Protein AF-F7YVD0-F1 (afdb_monomer_lite)

pLDDT: mean 82.8, std 12.28, range [40.5, 94.69]

Foldseek 3Di:
DVVLLCVLQVFPDKDFACQDPQGHGEIEGEHQDCPCVVVSVVVSCVVPVDPHHYHYYYPVRVVVVVVCCVPPNDPPD

Secondary structure (DSSP, 8-state):
-HHHHHHHH--SEEEEESS-TT-SSEEEEEES--TTHHHHHHHHHHHH-S---EEEEEHHHHHHHHHHHHHH-----

Organism: NCBI:txid688269

Sequence (77 aa):
MTQYIKRIFNPLEVYFFQDGVFGENIYVIVVEDAKSIGKKVVDFYNLVGDEIPLVILTKEEWENFDKALKQKGEKIL

Radius of gyration: 13.18 Å; chains: 1; bounding box: 35×21×34 Å

Structure (mmCIF, N/CA/C/O backbone):
data_AF-F7YVD0-F1
#
_entry.id   AF-F7YVD0-F1
#
loop_
_atom_site.group_PDB
_atom_site.id
_atom_site.type_symbol
_atom_site.label_atom_id
_atom_site.label_alt_id
_atom_site.label_comp_id
_atom_site.label_asym_id
_atom_site.label_entity_id
_atom_site.label_seq_id
_atom_site.pdbx_PDB_ins_code
_atom_site.Cartn_x
_atom_site.Cartn_y
_atom_site.Cartn_z
_atom_site.occupancy
_atom_site.B_iso_or_equiv
_atom_site.auth_seq_id
_atom_site.auth_comp_id
_atom_site.auth_asym_id
_atom_site.auth_atom_id
_atom_site.pdbx_PDB_model_num
ATOM 1 N N . MET A 1 1 ? -11.796 -1.401 -4.560 1.00 80.56 1 MET A N 1
ATOM 2 C CA . MET A 1 1 ? -10.540 -1.661 -3.827 1.00 80.56 1 MET A CA 1
ATOM 3 C C . MET A 1 1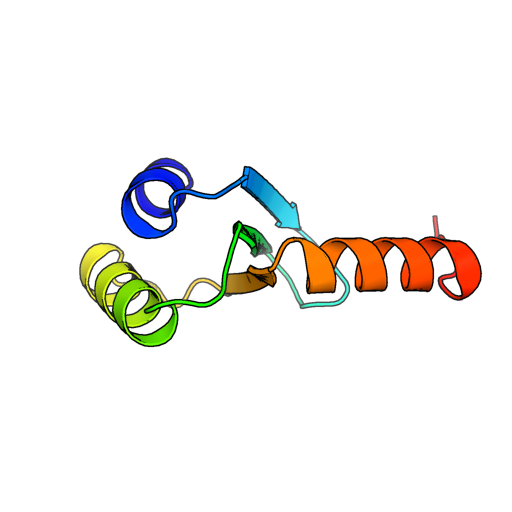 ? -9.839 -0.386 -3.358 1.00 80.56 1 MET A C 1
ATOM 5 O O . MET A 1 1 ? -9.829 -0.116 -2.164 1.00 80.56 1 MET A O 1
ATOM 9 N N . THR A 1 2 ? -9.357 0.470 -4.265 1.00 80.94 2 THR A N 1
ATOM 10 C CA . THR A 1 2 ? -8.602 1.700 -3.935 1.00 80.94 2 THR A CA 1
ATOM 11 C C . THR A 1 2 ? -9.303 2.647 -2.945 1.00 80.94 2 THR A C 1
ATOM 13 O O . THR A 1 2 ? -8.638 3.286 -2.138 1.00 80.94 2 THR A O 1
ATOM 16 N N . GLN A 1 3 ? -10.640 2.719 -2.953 1.00 85.25 3 GLN A N 1
ATOM 17 C CA . GLN A 1 3 ? -11.415 3.520 -1.989 1.00 85.25 3 GLN A CA 1
ATOM 18 C C . GLN A 1 3 ? -11.280 3.012 -0.541 1.00 85.25 3 GLN A C 1
ATOM 20 O O . GLN A 1 3 ? -11.115 3.810 0.379 1.00 85.25 3 GLN A O 1
ATOM 25 N N . TYR A 1 4 ? -11.286 1.691 -0.332 1.00 88.06 4 TYR A N 1
ATOM 26 C CA . TYR A 1 4 ? -11.071 1.091 0.989 1.00 88.06 4 TYR A CA 1
ATOM 27 C C . TYR A 1 4 ? -9.637 1.316 1.468 1.00 88.06 4 TYR A C 1
ATOM 29 O O . TYR A 1 4 ? -9.437 1.698 2.619 1.00 88.06 4 TYR A O 1
ATOM 37 N N . ILE A 1 5 ? -8.659 1.179 0.562 1.00 89.00 5 ILE A N 1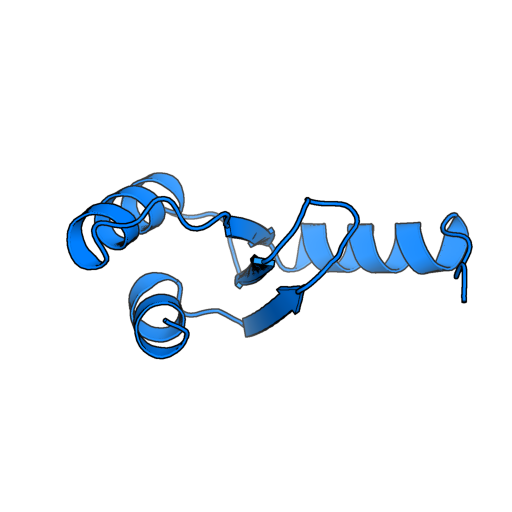
ATOM 38 C CA . ILE A 1 5 ? -7.247 1.462 0.847 1.00 89.00 5 ILE A CA 1
ATOM 39 C C . ILE A 1 5 ? -7.078 2.912 1.321 1.00 89.00 5 ILE A C 1
ATOM 41 O O . ILE A 1 5 ? -6.512 3.154 2.386 1.00 89.00 5 ILE A O 1
ATOM 45 N N . LYS A 1 6 ? -7.631 3.880 0.578 1.00 89.00 6 LYS A N 1
ATOM 46 C CA . LYS A 1 6 ? -7.563 5.301 0.948 1.00 89.00 6 LYS A CA 1
ATOM 47 C C . LYS A 1 6 ? -8.180 5.574 2.318 1.00 89.00 6 LYS A C 1
ATOM 49 O O . LYS A 1 6 ? -7.575 6.270 3.125 1.00 89.00 6 LYS A O 1
ATOM 54 N N . ARG A 1 7 ? -9.349 4.989 2.595 1.00 91.31 7 ARG A N 1
ATOM 55 C CA . ARG A 1 7 ? -10.071 5.188 3.859 1.00 91.31 7 ARG A CA 1
ATOM 56 C C . ARG A 1 7 ? -9.328 4.621 5.072 1.00 91.31 7 ARG A C 1
ATOM 58 O O . ARG A 1 7 ? -9.344 5.243 6.126 1.00 91.31 7 ARG A O 1
ATOM 65 N N . ILE A 1 8 ? -8.730 3.439 4.940 1.00 91.38 8 ILE A N 1
ATOM 66 C CA . ILE A 1 8 ? -8.111 2.715 6.062 1.00 91.38 8 ILE A CA 1
ATOM 67 C C . ILE A 1 8 ? -6.685 3.207 6.324 1.00 91.38 8 ILE A C 1
ATOM 69 O O . ILE A 1 8 ? -6.301 3.463 7.468 1.00 91.38 8 ILE A O 1
ATOM 73 N N . PHE A 1 9 ? -5.884 3.323 5.265 1.00 90.81 9 PHE A N 1
ATOM 74 C CA . PHE A 1 9 ? -4.449 3.550 5.408 1.00 90.81 9 PHE A CA 1
ATOM 75 C C . PHE A 1 9 ? -4.075 5.031 5.394 1.00 90.81 9 PHE A C 1
ATOM 77 O O . PHE A 1 9 ? -3.046 5.370 5.974 1.00 90.81 9 PHE A O 1
ATOM 84 N N . ASN A 1 10 ? -4.929 5.898 4.830 1.00 91.94 10 ASN A N 1
ATOM 85 C CA . ASN A 1 10 ? -4.626 7.302 4.533 1.00 91.94 10 ASN A CA 1
ATOM 86 C C . ASN A 1 10 ? -3.252 7.458 3.844 1.00 91.94 10 ASN A C 1
ATOM 88 O O . ASN A 1 10 ? -2.344 8.072 4.405 1.00 91.94 10 ASN A O 1
ATOM 92 N N . PRO A 1 11 ? -3.067 6.814 2.679 1.00 93.69 11 PRO A N 1
ATOM 93 C CA . PRO A 1 11 ? -1.769 6.722 2.035 1.00 93.69 11 PRO A CA 1
ATOM 94 C C . PRO A 1 11 ? -1.364 8.037 1.372 1.00 93.69 11 PRO A C 1
ATOM 96 O O . PRO A 1 11 ? -2.210 8.784 0.880 1.00 93.69 11 PRO A O 1
ATOM 99 N N . LEU A 1 12 ? -0.056 8.257 1.298 1.00 92.62 12 LEU A N 1
ATOM 100 C CA . LEU A 1 12 ? 0.554 9.279 0.455 1.00 92.62 12 LEU A CA 1
ATOM 101 C C . LEU A 1 12 ? 0.403 8.894 -1.018 1.00 92.62 12 LEU A C 1
ATOM 103 O O . LEU A 1 12 ? -0.028 9.698 -1.841 1.00 92.62 12 LEU A O 1
ATOM 107 N N . GLU A 1 13 ? 0.713 7.635 -1.331 1.00 91.00 13 GLU A N 1
ATOM 108 C CA . GLU A 1 13 ? 0.715 7.098 -2.689 1.00 91.00 13 GLU A CA 1
ATOM 109 C C . GLU A 1 13 ? 0.203 5.655 -2.695 1.00 91.00 13 GLU A C 1
ATOM 111 O O . GLU A 1 13 ? 0.344 4.915 -1.718 1.00 91.00 13 GLU A O 1
ATOM 116 N N . VAL A 1 14 ? -0.422 5.250 -3.801 1.00 89.81 14 VAL A N 1
ATOM 117 C CA . VAL A 1 14 ? -0.899 3.877 -4.006 1.00 89.81 14 VAL A CA 1
ATOM 118 C C . VAL A 1 14 ? -0.569 3.453 -5.426 1.00 89.81 14 VAL A C 1
ATOM 120 O O . VAL A 1 14 ? -0.981 4.111 -6.381 1.00 89.81 14 VAL A O 1
ATOM 123 N N . TYR A 1 15 ? 0.104 2.318 -5.545 1.00 87.06 15 TYR A N 1
ATOM 124 C CA . TYR A 1 15 ? 0.457 1.684 -6.805 1.00 87.06 15 TYR A CA 1
ATOM 125 C C . TYR A 1 15 ? -0.241 0.333 -6.909 1.00 87.06 15 TYR A C 1
ATOM 127 O O . TYR A 1 15 ? -0.456 -0.345 -5.904 1.00 87.06 15 TYR A O 1
ATOM 135 N N . PHE A 1 16 ? -0.592 -0.059 -8.128 1.00 86.31 16 PHE A N 1
ATOM 136 C CA . PHE A 1 16 ? -1.104 -1.390 -8.424 1.00 86.31 16 PHE A CA 1
ATOM 137 C C . PHE A 1 16 ? -0.208 -2.028 -9.476 1.00 86.31 16 PHE A C 1
ATOM 139 O O . PHE A 1 16 ? -0.097 -1.509 -10.588 1.00 86.31 16 PHE A O 1
ATOM 146 N N . PHE A 1 17 ? 0.436 -3.127 -9.109 1.00 80.94 17 PHE A N 1
ATOM 147 C CA . PHE A 1 17 ? 1.286 -3.906 -9.993 1.00 80.94 17 PHE A CA 1
ATOM 148 C C . PHE A 1 17 ? 0.489 -5.120 -10.451 1.00 80.94 17 PHE A C 1
ATOM 150 O O . PHE A 1 17 ? 0.152 -5.984 -9.647 1.00 80.94 17 PHE A O 1
ATOM 157 N N . GLN A 1 18 ? 0.158 -5.162 -11.741 1.00 78.19 18 GLN A N 1
ATOM 158 C CA . GLN A 1 18 ? -0.462 -6.345 -12.344 1.00 78.19 18 GLN A CA 1
ATOM 159 C C . GLN A 1 18 ? 0.519 -7.516 -12.362 1.00 78.19 18 GLN A C 1
ATOM 161 O O . GLN A 1 18 ? 0.130 -8.637 -12.056 1.00 78.19 18 GLN A O 1
ATOM 166 N N . ASP A 1 19 ? 1.786 -7.216 -12.629 1.00 76.62 19 ASP A N 1
ATOM 167 C CA . ASP A 1 19 ? 2.900 -8.151 -12.599 1.00 76.62 19 ASP A CA 1
ATOM 168 C C . ASP A 1 19 ? 4.127 -7.402 -12.054 1.00 76.62 19 ASP A C 1
ATOM 170 O O . ASP A 1 19 ? 4.391 -6.261 -12.457 1.00 76.62 19 ASP A O 1
ATOM 174 N N . GLY A 1 20 ? 4.821 -7.957 -11.060 1.00 65.50 20 GLY A N 1
ATOM 175 C CA . GLY A 1 20 ? 5.849 -7.214 -10.339 1.00 65.50 20 GLY A CA 1
ATOM 176 C C . GLY A 1 20 ? 6.699 -8.042 -9.384 1.00 65.50 20 GLY A C 1
ATOM 177 O O . GLY A 1 20 ? 6.420 -9.196 -9.079 1.00 65.50 20 GLY A O 1
ATOM 178 N N . VAL A 1 21 ? 7.751 -7.409 -8.858 1.00 68.62 21 VAL A N 1
ATOM 179 C CA . VAL A 1 21 ? 8.765 -8.046 -7.989 1.00 68.62 21 VAL A CA 1
ATOM 180 C C . VAL A 1 21 ? 8.179 -8.624 -6.695 1.00 68.62 21 VAL A C 1
ATOM 182 O O . VAL A 1 21 ? 8.795 -9.466 -6.048 1.00 68.62 21 VAL A O 1
ATOM 185 N N . PHE A 1 22 ? 6.988 -8.164 -6.314 1.00 67.19 22 PHE A N 1
ATOM 186 C CA . PHE A 1 22 ? 6.269 -8.610 -5.127 1.00 67.19 22 PHE A CA 1
ATOM 187 C C . PHE A 1 22 ? 5.146 -9.619 -5.437 1.00 67.19 22 PHE A C 1
ATOM 189 O O . PHE A 1 22 ? 4.402 -9.984 -4.530 1.00 67.19 22 PHE A O 1
ATOM 196 N N . GLY A 1 23 ? 5.021 -10.064 -6.692 1.00 71.19 23 GLY A N 1
ATOM 197 C CA . GLY A 1 23 ? 3.977 -10.969 -7.174 1.00 71.19 23 GLY A CA 1
ATOM 198 C C . GLY A 1 23 ? 2.991 -10.305 -8.139 1.00 71.19 23 GLY A C 1
ATOM 199 O O . GLY A 1 23 ? 3.170 -9.161 -8.562 1.00 71.19 23 GLY A O 1
ATOM 200 N N . GLU A 1 24 ? 1.935 -11.042 -8.475 1.00 80.31 24 GLU A N 1
ATOM 201 C CA . GLU A 1 24 ? 0.874 -10.601 -9.383 1.00 80.31 24 GLU A CA 1
ATOM 202 C C . GLU A 1 24 ? -0.252 -9.876 -8.633 1.00 80.31 24 GLU A C 1
ATOM 204 O O . GLU A 1 24 ? -0.597 -10.224 -7.502 1.00 80.31 24 GLU A O 1
ATOM 209 N N . ASN A 1 25 ? -0.872 -8.897 -9.295 1.00 84.06 25 ASN A N 1
ATOM 210 C CA . ASN A 1 25 ? -2.045 -8.158 -8.812 1.00 84.06 25 ASN A CA 1
ATOM 211 C C . ASN A 1 25 ? -1.895 -7.586 -7.386 1.00 84.06 25 ASN A C 1
ATOM 213 O O . ASN A 1 25 ? -2.821 -7.652 -6.572 1.00 84.06 25 ASN A O 1
ATOM 217 N N . ILE A 1 26 ? -0.736 -6.996 -7.088 1.00 87.19 26 ILE A N 1
ATOM 218 C CA . ILE A 1 26 ? -0.388 -6.489 -5.759 1.00 87.19 26 ILE A CA 1
ATOM 219 C C . ILE A 1 26 ? -0.560 -4.976 -5.638 1.00 87.19 26 ILE A C 1
ATOM 221 O O . ILE A 1 26 ? -0.184 -4.200 -6.522 1.00 87.19 26 ILE A O 1
ATOM 225 N N . TYR A 1 27 ? -1.102 -4.535 -4.501 1.00 89.31 27 TYR A N 1
ATOM 226 C CA . TYR A 1 27 ? -1.140 -3.119 -4.146 1.00 89.31 27 TYR A CA 1
ATOM 227 C C . TYR A 1 27 ? 0.062 -2.748 -3.280 1.00 89.31 27 TYR A C 1
ATOM 229 O O . TYR A 1 27 ? 0.256 -3.322 -2.210 1.00 89.31 27 TYR A O 1
ATOM 237 N N . VAL A 1 28 ? 0.820 -1.737 -3.705 1.00 89.50 28 VAL A N 1
ATOM 238 C CA . VAL A 1 28 ? 1.853 -1.101 -2.878 1.00 89.50 28 VAL A CA 1
ATOM 239 C C . VAL A 1 28 ? 1.293 0.208 -2.333 1.00 89.50 28 VAL A C 1
ATOM 241 O O . VAL A 1 28 ? 0.841 1.067 -3.091 1.00 89.50 28 VAL A O 1
ATOM 244 N N . ILE A 1 29 ? 1.292 0.351 -1.014 1.00 92.75 29 ILE A N 1
ATOM 245 C CA . ILE A 1 29 ? 0.672 1.456 -0.287 1.00 92.75 29 ILE A CA 1
ATOM 246 C C . ILE A 1 29 ? 1.773 2.198 0.468 1.00 92.75 29 ILE A C 1
ATOM 248 O O . ILE A 1 29 ? 2.384 1.634 1.373 1.00 92.75 29 ILE A O 1
ATOM 252 N N . VAL A 1 30 ? 2.003 3.465 0.124 1.00 92.94 30 VAL A N 1
ATOM 253 C CA . VAL A 1 30 ? 2.994 4.311 0.800 1.00 92.94 30 VAL A CA 1
ATOM 254 C C . VAL A 1 30 ? 2.301 5.156 1.864 1.00 92.94 30 VAL A C 1
ATOM 256 O O . VAL A 1 30 ? 1.339 5.865 1.566 1.00 92.94 30 VAL A O 1
ATOM 259 N N . VAL A 1 31 ? 2.775 5.099 3.1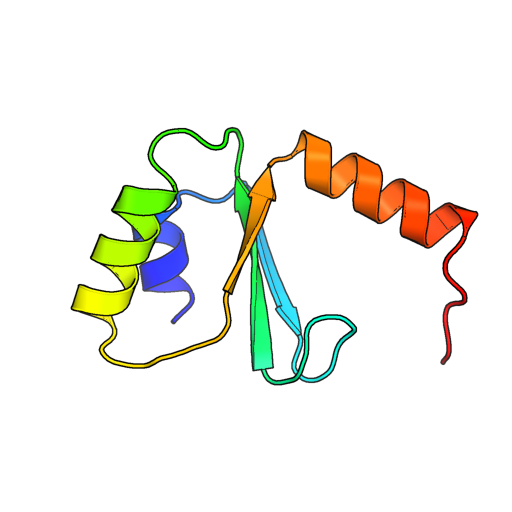06 1.00 94.69 31 VAL A N 1
ATOM 260 C CA . VAL A 1 31 ? 2.222 5.829 4.262 1.00 94.69 31 VAL A CA 1
ATOM 261 C C . VAL A 1 31 ? 3.278 6.718 4.918 1.00 94.69 31 VAL A C 1
ATOM 263 O O . VAL A 1 31 ? 4.473 6.489 4.764 1.00 94.69 31 VAL A O 1
ATOM 266 N N . GLU A 1 32 ? 2.848 7.727 5.676 1.00 92.50 32 GLU A N 1
ATOM 267 C CA . GLU A 1 32 ? 3.777 8.618 6.390 1.00 92.50 32 GLU A CA 1
ATOM 268 C C . GLU A 1 32 ? 4.568 7.865 7.474 1.00 92.50 32 GLU A C 1
ATOM 270 O O . GLU A 1 32 ? 5.789 7.963 7.531 1.00 92.50 32 GLU A O 1
ATOM 275 N N . ASP A 1 33 ? 3.885 7.071 8.309 1.00 88.25 33 ASP A N 1
ATOM 276 C CA . ASP A 1 33 ? 4.501 6.260 9.360 1.00 88.25 33 ASP A CA 1
ATOM 277 C C . ASP A 1 33 ? 3.818 4.889 9.520 1.00 88.25 33 ASP A C 1
ATOM 279 O O . ASP A 1 33 ? 2.701 4.653 9.050 1.00 88.25 33 ASP A O 1
ATOM 283 N N . ALA A 1 34 ? 4.503 3.959 10.192 1.00 86.56 34 ALA A N 1
ATOM 284 C CA . ALA A 1 34 ? 4.020 2.595 10.402 1.00 86.56 34 ALA A CA 1
ATOM 285 C C . ALA A 1 34 ? 3.049 2.455 11.596 1.00 86.56 34 ALA A C 1
ATOM 287 O O . ALA A 1 34 ? 2.743 1.337 12.034 1.00 86.56 34 ALA A O 1
ATOM 288 N N . LYS A 1 35 ? 2.543 3.558 12.170 1.00 88.44 35 LYS A N 1
ATOM 289 C CA . LYS A 1 35 ? 1.720 3.469 13.382 1.00 88.44 35 LYS A CA 1
ATOM 290 C C . LYS A 1 35 ? 0.401 2.770 13.092 1.00 88.44 35 LYS A C 1
ATOM 292 O O . LYS A 1 35 ? -0.361 3.133 12.195 1.00 88.44 35 LYS A O 1
ATOM 297 N N . SER A 1 36 ? 0.093 1.789 13.937 1.00 89.81 36 SER A N 1
ATOM 298 C CA . SER A 1 36 ? -1.143 1.001 13.872 1.00 89.81 36 SER A CA 1
ATOM 299 C C . SER A 1 36 ? -1.360 0.273 12.539 1.00 89.81 36 SER A C 1
ATOM 301 O O . SER A 1 36 ? -2.49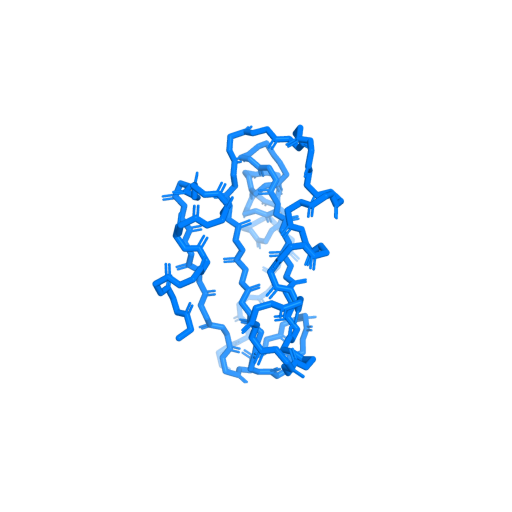4 -0.109 12.252 1.00 89.81 36 SER A O 1
ATOM 303 N N . ILE A 1 37 ? -0.311 0.048 11.732 1.00 90.94 37 ILE A N 1
ATOM 304 C CA . ILE A 1 37 ? -0.447 -0.653 10.445 1.00 90.94 37 ILE A CA 1
ATOM 305 C C . ILE A 1 37 ? -1.018 -2.057 10.637 1.00 90.94 37 ILE A C 1
ATOM 307 O O . ILE A 1 37 ? -1.964 -2.403 9.941 1.00 90.94 37 ILE A O 1
ATOM 311 N N . GLY A 1 38 ? -0.563 -2.813 11.642 1.00 89.31 38 GLY A N 1
ATOM 312 C CA . GLY A 1 38 ? -1.127 -4.137 11.936 1.00 89.31 38 GLY A CA 1
ATOM 313 C C . GLY A 1 38 ? -2.644 -4.105 12.164 1.00 89.31 38 GLY A C 1
ATOM 314 O O . GLY A 1 38 ? -3.376 -4.886 11.565 1.00 89.31 38 GLY A O 1
ATOM 315 N N . LYS A 1 39 ? -3.140 -3.140 12.952 1.00 93.19 39 LYS A N 1
ATOM 316 C CA . LYS A 1 39 ? -4.584 -2.959 13.172 1.00 93.19 39 LYS A CA 1
ATOM 317 C C . LYS A 1 39 ? -5.309 -2.571 11.880 1.00 93.19 39 LYS A C 1
ATOM 319 O O . LYS A 1 39 ? -6.332 -3.159 11.560 1.00 93.19 39 LYS A O 1
ATOM 324 N N . LYS A 1 40 ? -4.760 -1.617 11.122 1.00 92.62 40 LYS A N 1
ATOM 325 C CA . LYS A 1 40 ? -5.325 -1.173 9.838 1.00 92.62 40 LYS A CA 1
ATOM 326 C C . LYS A 1 40 ? -5.427 -2.320 8.827 1.00 92.62 40 LYS A C 1
ATOM 328 O O . LYS A 1 40 ? -6.422 -2.409 8.122 1.00 92.62 40 LYS A O 1
ATOM 333 N N . VAL A 1 41 ? -4.434 -3.208 8.779 1.00 91.62 41 VAL A N 1
ATOM 334 C CA . VAL A 1 41 ? -4.448 -4.401 7.919 1.00 91.62 41 VAL A CA 1
ATOM 335 C C . VAL A 1 41 ? -5.575 -5.352 8.318 1.00 91.62 41 VAL A C 1
ATOM 337 O O . VAL A 1 41 ? -6.336 -5.783 7.457 1.00 91.62 41 VAL A O 1
ATOM 340 N N . VAL A 1 42 ? -5.732 -5.628 9.615 1.00 91.25 42 VAL A N 1
ATOM 341 C CA . VAL A 1 42 ? -6.840 -6.457 10.118 1.00 91.25 42 VAL A CA 1
ATOM 342 C C . VAL A 1 42 ? -8.195 -5.831 9.775 1.00 91.25 42 VAL A C 1
ATOM 344 O O . VAL A 1 42 ? -9.060 -6.501 9.216 1.00 91.25 42 VAL A O 1
ATOM 347 N N . ASP A 1 43 ? -8.370 -4.535 10.048 1.00 91.44 43 ASP A N 1
ATOM 348 C CA . ASP A 1 43 ? -9.606 -3.807 9.741 1.00 91.44 43 ASP A CA 1
ATOM 349 C C . ASP A 1 43 ? -9.912 -3.818 8.233 1.00 91.44 43 ASP A C 1
ATOM 351 O O . ASP A 1 43 ? -11.071 -3.934 7.833 1.00 91.44 43 ASP A O 1
ATOM 355 N N . PHE A 1 44 ? -8.880 -3.728 7.388 1.00 91.44 44 PHE A N 1
ATOM 356 C CA . PHE A 1 44 ? -9.015 -3.809 5.937 1.00 91.44 44 PHE A CA 1
ATOM 357 C C . PHE A 1 44 ? -9.539 -5.174 5.489 1.00 91.44 44 PHE A C 1
ATOM 359 O O . PHE A 1 44 ? -10.567 -5.221 4.815 1.00 91.44 44 PHE A O 1
ATOM 366 N N . TYR A 1 45 ? -8.885 -6.270 5.883 1.00 90.75 45 TYR A N 1
ATOM 367 C CA . TYR A 1 45 ? -9.290 -7.614 5.459 1.00 90.75 45 TYR A CA 1
ATOM 368 C C . TYR A 1 45 ? -10.668 -8.010 5.998 1.00 90.75 45 TYR A C 1
ATOM 370 O O . TYR A 1 45 ? -11.453 -8.608 5.267 1.00 90.75 45 TYR A O 1
ATOM 378 N N . ASN A 1 46 ? -11.027 -7.568 7.208 1.00 90.25 46 ASN A N 1
ATOM 379 C CA . ASN A 1 46 ? -12.380 -7.745 7.744 1.00 90.25 46 ASN A CA 1
ATOM 380 C C . ASN A 1 46 ? -13.463 -7.053 6.898 1.00 90.25 46 ASN A C 1
ATOM 382 O O . ASN A 1 46 ? -14.615 -7.482 6.900 1.00 90.25 46 ASN A O 1
ATOM 386 N N . LEU A 1 47 ? -13.121 -5.965 6.202 1.00 87.25 47 LEU A N 1
ATOM 387 C CA . LEU A 1 47 ? -14.054 -5.215 5.360 1.00 87.25 47 LEU A CA 1
ATOM 388 C C . LEU A 1 47 ? -14.149 -5.756 3.935 1.00 87.25 47 LEU A C 1
ATOM 390 O O . LEU A 1 47 ? -15.232 -5.703 3.355 1.00 87.25 47 LEU A O 1
ATOM 394 N N . VAL A 1 48 ? -13.028 -6.181 3.347 1.00 85.75 48 VAL A N 1
ATOM 395 C CA . VAL A 1 48 ? -12.994 -6.589 1.934 1.00 85.75 48 VAL A CA 1
ATOM 396 C C . VAL A 1 48 ? -13.238 -8.081 1.733 1.00 85.75 48 VAL A C 1
ATOM 398 O O . VAL A 1 48 ? -13.654 -8.453 0.645 1.00 85.75 48 VAL A O 1
ATOM 401 N N . GLY A 1 49 ? -13.014 -8.920 2.749 1.00 74.50 49 GLY A N 1
ATOM 402 C CA . GLY A 1 49 ? -13.268 -10.365 2.699 1.00 74.50 49 GLY A CA 1
ATOM 403 C C . GLY A 1 49 ? -12.308 -11.179 1.820 1.00 74.50 49 GLY A C 1
ATOM 404 O O . GLY A 1 49 ? -12.242 -12.391 1.992 1.00 74.50 49 GLY A O 1
ATOM 405 N N . ASP A 1 50 ? -11.550 -10.526 0.935 1.00 73.81 50 ASP A N 1
ATOM 406 C CA . ASP A 1 50 ? -10.602 -11.152 0.010 1.00 73.81 50 ASP A CA 1
ATOM 407 C C . ASP A 1 50 ? -9.143 -11.000 0.468 1.00 73.81 50 ASP A C 1
ATOM 409 O O . ASP A 1 50 ? -8.717 -9.928 0.910 1.00 73.81 50 ASP A O 1
ATOM 413 N N . GLU A 1 51 ? -8.345 -12.052 0.267 1.00 70.62 51 GLU A N 1
ATOM 414 C CA . GLU A 1 51 ? -6.887 -12.047 0.450 1.00 70.62 51 GLU A CA 1
ATOM 415 C C . GLU A 1 51 ? -6.187 -11.413 -0.760 1.00 70.62 51 GLU A C 1
ATOM 417 O O . GLU A 1 51 ? -5.554 -12.075 -1.580 1.00 70.62 51 GLU A O 1
ATOM 422 N N . ILE A 1 52 ? -6.323 -10.096 -0.902 1.00 80.31 52 ILE A N 1
ATOM 423 C CA . ILE A 1 52 ? -5.580 -9.343 -1.915 1.00 80.31 52 ILE A CA 1
ATOM 424 C C . ILE A 1 52 ? -4.183 -9.026 -1.380 1.00 80.31 52 ILE A C 1
ATOM 426 O O . ILE A 1 52 ? -4.092 -8.418 -0.313 1.00 80.31 52 ILE A O 1
ATOM 430 N N . PRO A 1 53 ? -3.100 -9.337 -2.115 1.00 86.44 53 PRO A N 1
ATOM 431 C CA . PRO A 1 53 ? -1.750 -9.013 -1.680 1.00 86.44 53 PRO A CA 1
ATOM 432 C C . PRO A 1 53 ? -1.576 -7.503 -1.483 1.00 86.44 53 PRO A C 1
ATOM 434 O O . PRO A 1 53 ? -1.856 -6.699 -2.380 1.00 86.44 53 PRO A O 1
ATOM 437 N N . LEU A 1 54 ? -1.084 -7.120 -0.305 1.00 89.44 54 LEU A N 1
ATOM 438 C CA . LEU A 1 54 ? -0.729 -5.746 0.032 1.00 89.44 54 LEU A CA 1
ATOM 439 C C . LEU A 1 54 ? 0.729 -5.685 0.482 1.00 89.44 54 LEU A C 1
ATOM 441 O O . LEU A 1 54 ? 1.146 -6.432 1.365 1.00 89.44 54 LEU A O 1
ATOM 445 N N . VAL A 1 55 ? 1.470 -4.725 -0.055 1.00 89.94 55 VAL A N 1
ATOM 446 C CA . VAL A 1 55 ? 2.763 -4.287 0.474 1.00 89.94 55 VAL A CA 1
ATOM 447 C C . VAL A 1 55 ? 2.578 -2.874 0.997 1.00 89.94 55 VAL A C 1
ATOM 449 O O . VAL A 1 55 ? 2.130 -1.989 0.273 1.00 89.94 55 VAL A O 1
ATOM 452 N N . ILE A 1 56 ? 2.895 -2.653 2.268 1.00 92.38 56 ILE A N 1
ATOM 453 C CA . ILE A 1 56 ? 2.783 -1.337 2.895 1.00 92.38 56 ILE A CA 1
ATOM 454 C C . ILE A 1 56 ? 4.187 -0.879 3.249 1.00 92.38 56 ILE A C 1
ATOM 456 O O . ILE A 1 56 ? 4.897 -1.586 3.958 1.00 92.38 56 ILE A O 1
ATOM 460 N N . LEU A 1 57 ? 4.564 0.295 2.754 1.00 92.19 57 LEU A N 1
ATOM 461 C CA . LEU A 1 57 ? 5.863 0.911 2.991 1.00 92.19 57 LEU A CA 1
ATOM 462 C C . LEU A 1 57 ? 5.657 2.280 3.626 1.00 92.19 57 LEU A C 1
ATOM 464 O O . LEU A 1 57 ? 4.778 3.045 3.230 1.00 92.19 57 LEU A O 1
ATOM 468 N N . THR A 1 58 ? 6.484 2.617 4.601 1.00 94.06 58 THR A N 1
ATOM 469 C CA . THR A 1 58 ? 6.646 4.006 5.023 1.00 94.06 58 THR A CA 1
ATOM 470 C C . THR A 1 58 ? 7.309 4.817 3.914 1.00 94.06 58 THR A C 1
ATOM 472 O O . THR A 1 58 ? 7.973 4.275 3.028 1.00 94.06 58 THR A O 1
ATOM 475 N N . LYS A 1 59 ? 7.163 6.141 3.969 1.00 90.81 59 LYS A N 1
ATOM 476 C CA . LYS A 1 59 ? 7.832 7.052 3.037 1.00 90.81 59 LYS A CA 1
ATOM 477 C C . LYS A 1 59 ? 9.348 6.832 3.007 1.00 90.81 59 LYS A C 1
ATOM 479 O O . LYS A 1 59 ? 9.937 6.809 1.932 1.00 90.81 59 LYS A O 1
ATOM 484 N N . GLU A 1 60 ? 9.961 6.621 4.170 1.00 90.44 60 GLU A N 1
ATOM 485 C CA . GLU A 1 60 ? 11.395 6.342 4.280 1.00 90.44 60 GLU A CA 1
ATOM 486 C C . GLU A 1 60 ? 11.776 5.021 3.591 1.00 90.44 60 GLU A C 1
ATOM 488 O O . GLU A 1 60 ? 12.728 4.974 2.810 1.00 90.44 60 GLU A O 1
ATOM 493 N N . GLU A 1 61 ? 11.012 3.950 3.826 1.00 90.44 61 GLU A N 1
ATOM 494 C CA . GLU A 1 61 ? 11.230 2.655 3.170 1.00 90.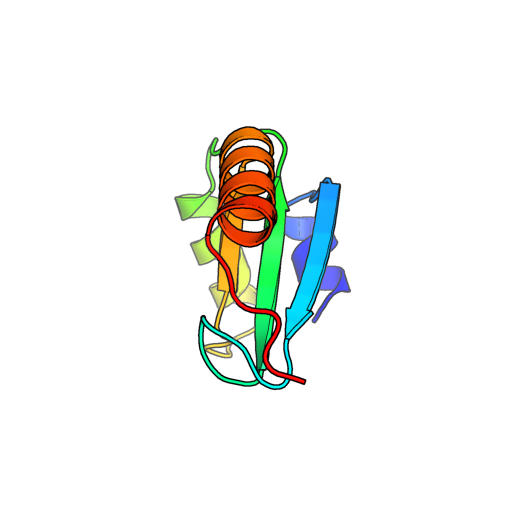44 61 GLU A CA 1
ATOM 495 C C . GLU A 1 61 ? 11.049 2.752 1.653 1.00 90.44 61 GLU A C 1
ATOM 497 O O . GLU A 1 61 ? 11.844 2.182 0.905 1.00 90.44 61 GLU A O 1
ATOM 502 N N . TRP A 1 62 ? 10.053 3.512 1.193 1.00 89.25 62 TRP A N 1
ATOM 503 C CA . TRP A 1 62 ? 9.823 3.758 -0.227 1.00 89.25 62 TRP A CA 1
ATOM 504 C C . TRP A 1 62 ? 10.978 4.518 -0.879 1.00 89.25 62 TRP A C 1
ATOM 506 O O . TRP A 1 62 ? 11.474 4.094 -1.918 1.00 89.25 62 TRP A O 1
ATOM 516 N N . GLU A 1 63 ? 11.461 5.600 -0.267 1.00 87.88 63 GLU A N 1
ATOM 517 C CA . GLU A 1 63 ? 12.594 6.362 -0.802 1.00 87.88 63 GLU A CA 1
ATOM 518 C C . GLU A 1 63 ? 13.873 5.517 -0.865 1.00 87.88 63 GLU A C 1
ATOM 520 O O . GLU A 1 63 ? 14.649 5.620 -1.819 1.00 87.88 63 GLU A O 1
ATOM 525 N N . ASN A 1 64 ? 14.097 4.663 0.135 1.00 86.38 64 ASN A N 1
ATOM 526 C CA . ASN A 1 64 ? 15.217 3.727 0.139 1.00 86.38 64 ASN A CA 1
ATOM 527 C C . ASN A 1 64 ? 15.061 2.653 -0.943 1.00 86.38 64 ASN A C 1
ATOM 529 O O . ASN A 1 64 ? 16.034 2.333 -1.627 1.00 86.38 64 ASN A O 1
ATOM 533 N N . PHE A 1 65 ? 13.848 2.136 -1.139 1.00 82.75 65 PHE A N 1
ATOM 534 C CA . PHE A 1 65 ? 13.537 1.169 -2.186 1.00 82.75 65 PHE A CA 1
ATOM 535 C C . PHE A 1 65 ? 13.693 1.767 -3.591 1.00 82.75 65 PHE A C 1
ATOM 537 O O . PHE A 1 65 ? 14.364 1.174 -4.431 1.00 82.75 65 PHE A O 1
ATOM 544 N N . ASP A 1 66 ? 13.168 2.969 -3.836 1.00 79.44 66 ASP A N 1
ATOM 545 C CA . ASP A 1 66 ? 13.301 3.692 -5.106 1.00 79.44 66 ASP A CA 1
ATOM 546 C C . ASP A 1 66 ? 14.771 4.013 -5.420 1.00 79.44 66 ASP A C 1
ATOM 548 O O . ASP A 1 66 ? 15.241 3.795 -6.539 1.00 79.44 66 ASP A O 1
ATOM 552 N N . LYS A 1 67 ? 15.555 4.439 -4.419 1.00 81.44 67 LYS A N 1
ATOM 553 C CA . LYS A 1 67 ? 17.011 4.600 -4.570 1.00 81.44 67 LYS A CA 1
ATOM 554 C C . LYS A 1 67 ? 17.698 3.276 -4.888 1.00 81.44 67 LYS A C 1
ATOM 556 O O . LYS A 1 67 ? 18.539 3.242 -5.785 1.00 81.44 67 LYS A O 1
ATOM 561 N N . ALA A 1 68 ? 17.360 2.198 -4.181 1.00 74.25 68 ALA A N 1
ATOM 562 C CA . ALA A 1 68 ? 17.938 0.879 -4.420 1.00 74.25 68 ALA A CA 1
ATOM 563 C C . ALA A 1 68 ? 17.607 0.365 -5.828 1.00 74.25 68 ALA A C 1
ATOM 565 O O . ALA A 1 68 ? 18.503 -0.121 -6.514 1.00 74.25 68 ALA A O 1
ATOM 566 N N . LEU A 1 69 ? 16.373 0.552 -6.299 1.00 71.06 69 LEU A N 1
ATOM 567 C CA . LEU A 1 69 ? 15.969 0.250 -7.672 1.00 71.06 69 LEU A CA 1
ATOM 568 C C . LEU A 1 69 ? 16.749 1.083 -8.692 1.00 71.06 69 LEU A C 1
ATOM 570 O O . LEU A 1 69 ? 17.262 0.533 -9.657 1.00 71.06 69 LEU A O 1
ATOM 574 N N . LYS A 1 70 ? 16.901 2.392 -8.473 1.00 71.44 70 LYS A N 1
ATOM 575 C CA . LYS A 1 70 ? 17.644 3.272 -9.392 1.00 71.44 70 LYS A CA 1
ATOM 576 C C . LYS A 1 70 ? 19.145 2.982 -9.440 1.00 71.44 70 LYS A C 1
ATOM 578 O O . LYS A 1 70 ? 19.767 3.210 -10.470 1.00 71.44 70 LYS A O 1
ATOM 583 N N . GLN A 1 71 ? 19.736 2.536 -8.331 1.00 69.56 71 GLN A N 1
ATOM 584 C CA . GLN A 1 71 ? 21.180 2.291 -8.225 1.00 69.56 71 GLN A CA 1
ATOM 585 C C . GLN A 1 71 ? 21.586 0.852 -8.553 1.00 69.56 71 GLN A C 1
ATOM 587 O O . GLN A 1 71 ? 22.706 0.631 -9.007 1.00 69.56 71 GLN A O 1
ATOM 592 N N . LYS A 1 72 ? 20.726 -0.125 -8.253 1.00 64.12 72 LYS A N 1
ATOM 593 C CA . LYS A 1 72 ? 21.045 -1.561 -8.313 1.00 64.12 72 LYS A CA 1
ATOM 594 C C . LYS A 1 72 ? 20.013 -2.392 -9.072 1.00 64.12 72 LYS A C 1
ATOM 596 O O . LYS A 1 72 ? 20.251 -3.576 -9.283 1.00 64.12 72 LYS A O 1
ATOM 601 N N . GLY A 1 73 ? 18.874 -1.814 -9.441 1.00 53.50 73 GLY A N 1
ATOM 602 C CA . GLY A 1 73 ? 17.884 -2.483 -10.270 1.00 53.50 73 GLY A CA 1
ATOM 603 C C . GLY A 1 73 ? 18.262 -2.382 -11.743 1.00 53.50 73 GLY A C 1
ATOM 604 O O . GLY A 1 73 ? 18.574 -1.302 -12.242 1.00 53.50 73 GLY A O 1
ATOM 605 N N . GLU A 1 74 ? 18.200 -3.500 -12.460 1.00 48.44 74 GLU A N 1
ATOM 606 C CA . GLU A 1 74 ? 18.114 -3.464 -13.91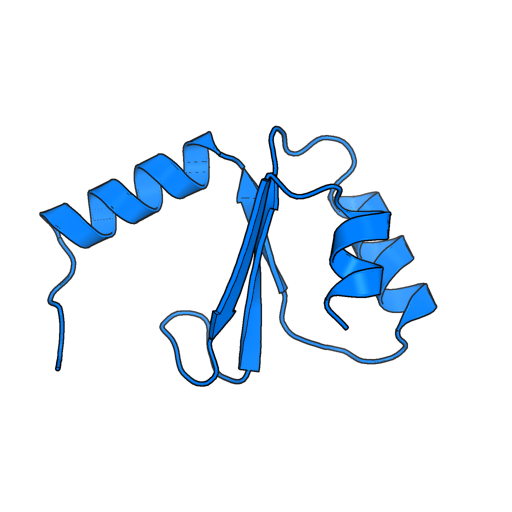6 1.00 48.44 74 GLU A CA 1
ATOM 607 C C . GLU A 1 74 ? 16.655 -3.224 -14.309 1.00 48.44 74 GLU A C 1
ATOM 609 O O . GLU A 1 74 ? 15.757 -3.969 -13.911 1.00 48.44 74 GLU A O 1
ATOM 614 N N . LYS A 1 75 ? 16.401 -2.177 -15.104 1.00 47.38 75 LYS A N 1
ATOM 615 C CA . LYS A 1 75 ? 15.119 -2.025 -15.794 1.00 47.38 75 LYS A CA 1
ATOM 616 C C . LYS A 1 75 ? 15.090 -3.040 -16.933 1.00 47.38 75 LYS A C 1
ATOM 618 O O . LYS A 1 75 ? 15.544 -2.742 -18.036 1.00 47.38 75 LYS A O 1
ATOM 623 N N . ILE A 1 76 ? 14.587 -4.231 -16.644 1.00 43.81 76 ILE A N 1
ATOM 624 C CA . ILE A 1 76 ? 14.314 -5.236 -17.665 1.00 43.81 76 ILE A CA 1
ATOM 625 C C . ILE A 1 76 ? 13.040 -4.776 -18.386 1.00 43.81 76 ILE A C 1
ATOM 627 O O . ILE A 1 76 ? 11.969 -4.719 -17.781 1.00 43.81 76 ILE A O 1
ATOM 631 N N . LEU A 1 77 ? 13.215 -4.295 -19.620 1.00 40.50 77 LEU A N 1
ATOM 632 C CA . LEU A 1 77 ? 12.140 -3.931 -20.550 1.00 40.50 77 LEU A CA 1
ATOM 633 C C . LEU A 1 77 ? 11.420 -5.177 -21.065 1.00 40.50 77 LEU A C 1
ATOM 635 O O . LEU A 1 77 ? 12.124 -6.176 -21.336 1.00 40.50 77 LEU A O 1
#